Protein AF-A0AAW7NWL7-F1 (afdb_monomer_lite)

Sequence (91 aa):
MIYFTVLGIFLLLQIFVPERSHKRSYPVGSYHFNWEFYNDISLYLIMYFLHFFSSGPRNSHDVWYWILLVWALIALLSFLIKREKAEKSEE

Radius of gyration: 16.19 Å; chains: 1; bounding box: 43×18×44 Å

Foldseek 3Di:
DVLVVVVVVVVVCQQPPPCPVDPPDDPPPDGDGPVVLVVDPLVVLLSVLCVVPVVPDPDPPPPVNVVSVVVNVVSVVVVVVVVVVVVVVVD

pLDDT: mean 73.48, std 11.92, range [47.22, 90.88]

Secondary structure (DSSP, 8-state):
-HHHHHHHHHHHHHH---GGG-SS-PPTT-----TTGGG-HHHHHHHHHHHHHHT--SSTT-HHHHHHHHHHHHHHHHHHHHHHHHHHT--

Structure (mmCIF, N/CA/C/O backbone):
data_AF-A0AAW7NWL7-F1
#
_entry.id   AF-A0AAW7NWL7-F1
#
loop_
_atom_site.group_PDB
_atom_site.id
_atom_site.type_symbol
_atom_site.label_atom_id
_atom_site.label_alt_id
_atom_site.label_comp_id
_atom_site.label_asym_id
_atom_site.label_entity_id
_atom_site.label_seq_id
_atom_site.pdbx_PDB_ins_code
_atom_site.Cartn_x
_atom_site.Cartn_y
_atom_site.Cartn_z
_atom_site.occupancy
_atom_site.B_iso_or_equiv
_atom_site.auth_seq_id
_atom_site.auth_comp_id
_atom_site.auth_asym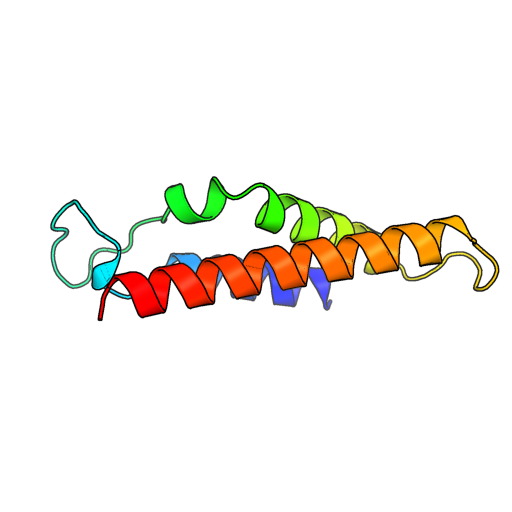_id
_atom_site.auth_atom_id
_atom_site.pdbx_PDB_model_num
ATOM 1 N N . MET A 1 1 ? -7.695 -8.344 -14.155 1.00 62.06 1 MET A N 1
ATOM 2 C CA . MET A 1 1 ? -8.286 -9.310 -13.199 1.00 62.06 1 MET A CA 1
ATOM 3 C C . MET A 1 1 ? -7.882 -8.999 -11.763 1.00 62.06 1 MET A C 1
ATOM 5 O O . MET A 1 1 ? -8.752 -8.608 -11.005 1.00 62.06 1 MET A O 1
ATOM 9 N N . ILE A 1 2 ? -6.589 -9.050 -11.414 1.00 72.06 2 ILE A N 1
ATOM 10 C CA . ILE A 1 2 ? -6.094 -8.854 -10.032 1.00 72.06 2 ILE A CA 1
ATOM 11 C C . ILE A 1 2 ? -6.564 -7.531 -9.398 1.00 72.06 2 ILE A C 1
ATOM 13 O O . ILE A 1 2 ? -7.049 -7.541 -8.274 1.00 72.06 2 ILE A O 1
ATOM 17 N N . TYR A 1 3 ? -6.506 -6.413 -10.131 1.00 69.94 3 TYR A N 1
ATOM 18 C CA . TYR A 1 3 ? -6.995 -5.114 -9.645 1.00 69.94 3 TYR A CA 1
ATOM 19 C C . TYR A 1 3 ? -8.462 -5.159 -9.186 1.00 69.94 3 TYR A C 1
ATOM 21 O O . TYR A 1 3 ? -8.772 -4.747 -8.074 1.00 69.94 3 TYR A O 1
ATOM 29 N N . PHE A 1 4 ? -9.357 -5.714 -10.010 1.00 74.06 4 PHE A N 1
ATOM 30 C CA . PHE A 1 4 ? -10.781 -5.822 -9.681 1.00 74.06 4 PHE A CA 1
ATOM 31 C C . PHE A 1 4 ? -11.041 -6.800 -8.535 1.00 74.06 4 PHE A C 1
ATOM 33 O O . PHE A 1 4 ? -11.928 -6.556 -7.724 1.00 74.06 4 PHE A O 1
ATOM 40 N N . THR A 1 5 ? -10.253 -7.873 -8.427 1.00 78.25 5 THR A N 1
ATOM 41 C CA . THR A 1 5 ? -10.334 -8.811 -7.300 1.00 78.25 5 THR A CA 1
ATOM 42 C C . THR A 1 5 ? -9.964 -8.129 -5.986 1.00 78.25 5 THR A C 1
ATOM 44 O O . THR A 1 5 ? -10.702 -8.242 -5.014 1.00 78.25 5 THR A O 1
ATOM 47 N N . VAL A 1 6 ? -8.864 -7.376 -5.952 1.00 73.56 6 VAL A N 1
ATOM 48 C CA . VAL A 1 6 ? -8.432 -6.659 -4.743 1.00 73.56 6 VAL A CA 1
ATOM 49 C C . VAL A 1 6 ? -9.388 -5.51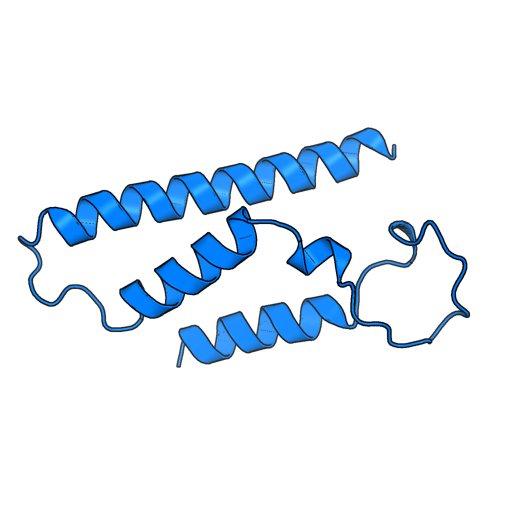6 -4.406 1.00 73.56 6 VAL A C 1
ATOM 51 O O . VAL A 1 6 ? -9.753 -5.366 -3.245 1.00 73.56 6 VAL A O 1
ATOM 54 N N . LEU A 1 7 ? -9.857 -4.759 -5.403 1.00 77.00 7 LEU A N 1
ATOM 55 C CA . LEU A 1 7 ? -10.896 -3.744 -5.212 1.00 77.00 7 LEU A CA 1
ATOM 56 C C . LEU A 1 7 ? -12.173 -4.368 -4.625 1.00 77.00 7 LEU A C 1
ATOM 58 O O . LEU A 1 7 ? -12.730 -3.837 -3.670 1.00 77.00 7 LEU A O 1
ATOM 62 N N . GLY A 1 8 ? -12.597 -5.523 -5.144 1.00 79.31 8 GLY A N 1
ATOM 63 C CA . GLY A 1 8 ? -13.741 -6.276 -4.629 1.00 79.31 8 GLY A CA 1
ATOM 64 C C . GLY A 1 8 ? -13.545 -6.760 -3.191 1.00 79.31 8 GLY A C 1
ATOM 65 O O . GLY A 1 8 ? -14.459 -6.642 -2.383 1.00 79.31 8 GLY A O 1
ATOM 66 N N . ILE A 1 9 ? -12.348 -7.238 -2.838 1.00 78.31 9 ILE A N 1
ATOM 67 C CA . ILE A 1 9 ? -12.007 -7.619 -1.457 1.00 78.31 9 ILE A CA 1
ATOM 68 C C . ILE A 1 9 ? -12.057 -6.399 -0.531 1.00 78.31 9 ILE A C 1
ATOM 70 O O . ILE A 1 9 ? -12.636 -6.489 0.549 1.00 78.31 9 ILE A O 1
ATOM 74 N N . PHE A 1 10 ? -11.514 -5.252 -0.955 1.00 71.75 10 PHE A N 1
ATOM 75 C CA . PHE A 1 10 ? -11.611 -4.012 -0.184 1.00 71.75 10 PHE A CA 1
ATOM 76 C C . PHE A 1 10 ? -13.061 -3.581 0.017 1.00 71.75 10 PHE A C 1
ATOM 78 O O . PHE A 1 10 ? -13.388 -3.189 1.129 1.00 71.75 10 PHE A O 1
ATOM 85 N N . LEU A 1 11 ? -13.918 -3.702 -1.007 1.00 74.50 11 LEU A N 1
ATOM 86 C CA . LEU A 1 11 ? -15.355 -3.424 -0.907 1.00 74.50 11 LEU A CA 1
ATOM 87 C C . LEU A 1 11 ? -16.064 -4.379 0.069 1.00 74.50 11 LEU A C 1
ATOM 89 O O . LEU A 1 11 ? -16.863 -3.951 0.894 1.00 74.50 11 LEU A O 1
ATOM 93 N N . LEU A 1 12 ? -15.743 -5.674 0.038 1.00 72.38 12 LEU A N 1
ATOM 94 C CA . LEU A 1 12 ? -16.314 -6.648 0.975 1.00 72.38 12 LEU A CA 1
ATOM 95 C C . LEU A 1 12 ? -15.863 -6.392 2.418 1.00 72.38 12 LEU A C 1
ATOM 97 O O . LEU A 1 12 ? -16.678 -6.461 3.336 1.00 72.38 12 LEU A O 1
ATOM 101 N N . LEU A 1 13 ? -14.597 -6.020 2.626 1.00 67.81 13 LEU A N 1
ATOM 102 C CA . LEU A 1 13 ? -14.081 -5.619 3.939 1.00 67.81 13 LEU A CA 1
ATOM 103 C C . LEU A 1 13 ? -14.806 -4.386 4.519 1.00 67.81 13 LEU A C 1
ATOM 105 O O . LEU A 1 13 ? -14.803 -4.225 5.735 1.00 67.81 13 LEU A O 1
ATOM 109 N N . GLN A 1 14 ? -15.473 -3.557 3.699 1.00 65.88 14 GLN A N 1
ATOM 110 C CA . GLN A 1 14 ? -16.319 -2.441 4.167 1.00 65.88 14 GLN A CA 1
ATOM 111 C C . GLN A 1 14 ? -17.582 -2.916 4.883 1.00 65.88 14 GLN A C 1
ATOM 113 O O . GLN A 1 14 ? -18.085 -2.217 5.756 1.00 65.88 14 GLN A O 1
ATOM 118 N N . ILE A 1 15 ? -18.117 -4.061 4.452 1.00 61.81 15 ILE A N 1
ATOM 119 C CA . ILE A 1 15 ? -19.429 -4.577 4.855 1.00 61.81 15 ILE A CA 1
ATOM 120 C C . ILE A 1 15 ? -19.310 -5.371 6.160 1.00 61.81 15 ILE A C 1
ATOM 122 O O . ILE A 1 15 ? -20.226 -5.350 6.976 1.00 61.81 15 ILE A O 1
ATOM 126 N N . PHE A 1 16 ? -18.174 -6.042 6.367 1.00 56.88 16 PHE A N 1
ATOM 127 C CA . PHE A 1 16 ? -17.946 -6.969 7.481 1.00 56.88 16 PHE A CA 1
ATOM 128 C C . PHE A 1 16 ? -17.012 -6.420 8.569 1.00 56.88 16 PHE A C 1
ATOM 130 O O . PHE A 1 16 ? -16.386 -7.205 9.283 1.00 56.88 16 PHE A O 1
ATOM 137 N N . VAL A 1 17 ? -16.877 -5.093 8.702 1.00 55.91 17 VAL A N 1
ATOM 138 C CA . VAL A 1 17 ? -16.075 -4.512 9.793 1.00 55.91 17 VAL A CA 1
ATOM 139 C C . VAL A 1 17 ? -16.583 -5.067 11.134 1.00 55.91 17 VAL A C 1
ATOM 141 O O . VAL A 1 17 ? -17.790 -5.022 11.379 1.00 55.91 17 VAL A O 1
ATOM 144 N N . PRO A 1 18 ? -15.699 -5.604 12.000 1.00 50.91 18 PRO A N 1
ATOM 145 C CA . PRO A 1 18 ? -16.109 -6.114 13.300 1.00 50.91 18 PRO A CA 1
ATOM 146 C C . PRO A 1 18 ? -16.749 -4.986 14.110 1.00 50.91 18 PRO A C 1
ATOM 148 O O . PRO A 1 18 ? -16.247 -3.862 14.099 1.00 50.91 18 PRO A O 1
ATOM 151 N N . GLU A 1 19 ? -17.801 -5.306 14.864 1.00 50.22 19 GLU A N 1
ATOM 152 C CA . GLU A 1 19 ? -18.613 -4.378 15.675 1.00 50.22 19 GLU A CA 1
ATOM 153 C C . GLU A 1 19 ? -17.810 -3.415 16.578 1.00 50.22 19 GLU A C 1
ATOM 155 O O . GLU A 1 19 ? -18.341 -2.410 17.042 1.00 50.22 19 GLU A O 1
ATOM 160 N N . ARG A 1 20 ? -16.523 -3.690 16.825 1.00 51.47 20 ARG A N 1
ATOM 161 C CA . ARG A 1 20 ? -15.688 -2.984 17.803 1.00 51.47 20 ARG A CA 1
ATOM 162 C C . ARG A 1 20 ? -15.226 -1.582 17.394 1.00 51.47 20 ARG A C 1
ATOM 164 O O . ARG A 1 20 ? -14.973 -0.777 18.278 1.00 51.47 20 ARG A O 1
ATOM 171 N N . SER A 1 21 ? -15.154 -1.246 16.099 1.00 4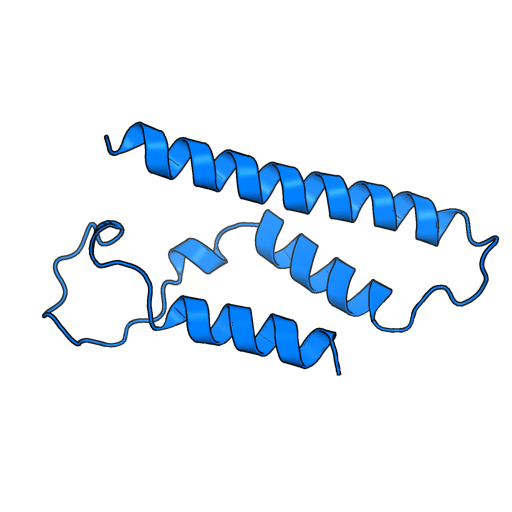9.56 21 SER A N 1
ATOM 172 C CA . SER A 1 21 ? -14.652 0.079 15.658 1.00 49.56 21 SER A CA 1
ATOM 173 C C . SER A 1 21 ? -15.679 1.207 15.814 1.00 49.56 21 SER A C 1
ATOM 175 O O . SER A 1 21 ? -15.373 2.387 15.612 1.00 49.56 21 SER A O 1
ATOM 177 N N . HIS A 1 22 ? -16.925 0.875 16.132 1.00 53.47 22 HIS A N 1
ATOM 178 C CA . HIS A 1 22 ? -17.984 1.856 16.157 1.00 53.47 22 HIS A CA 1
ATOM 179 C C . HIS A 1 22 ? -18.065 2.539 17.526 1.00 53.47 22 HIS A C 1
ATOM 181 O O . HIS A 1 22 ? -18.751 2.093 18.438 1.00 53.47 22 HIS A O 1
ATOM 187 N N . LYS A 1 23 ? -17.479 3.743 17.616 1.00 52.53 23 LYS A N 1
ATOM 188 C CA . LYS A 1 23 ? -17.810 4.751 18.652 1.00 52.53 23 LYS A CA 1
ATOM 189 C C . LYS A 1 23 ? -19.304 5.135 18.678 1.00 52.53 23 LYS A C 1
ATOM 191 O O . LYS A 1 23 ? -19.724 5.949 19.495 1.00 52.53 23 LYS A O 1
ATOM 196 N N . ARG A 1 24 ? -20.105 4.597 17.759 1.00 55.28 24 ARG A N 1
ATOM 197 C CA . ARG A 1 24 ? -21.526 4.859 17.569 1.00 55.28 24 ARG A CA 1
ATOM 198 C C . A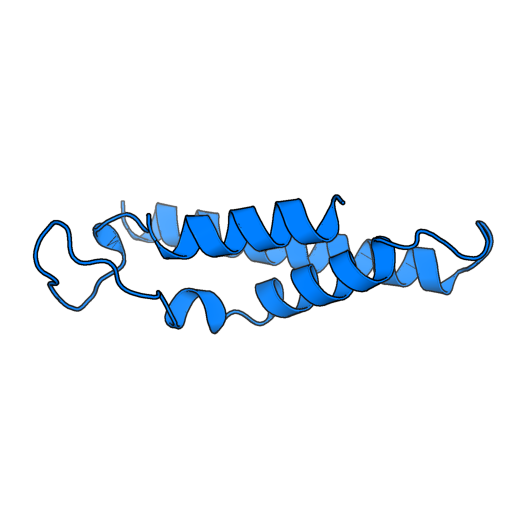RG A 1 24 ? -22.244 3.517 17.584 1.00 55.28 24 ARG A C 1
ATOM 200 O O . ARG A 1 24 ? -22.057 2.738 16.671 1.00 55.28 24 ARG A O 1
ATOM 207 N N . SER A 1 25 ? -23.027 3.215 18.611 1.00 57.72 25 SER A N 1
ATOM 208 C CA . SER A 1 25 ? -23.737 1.934 18.680 1.00 57.72 25 SER A CA 1
ATOM 209 C C . SER A 1 25 ? -24.727 1.820 17.519 1.00 57.72 25 SER A C 1
ATOM 211 O O . SER A 1 25 ? -25.748 2.508 17.505 1.00 57.72 25 SER A O 1
ATOM 213 N N . TYR A 1 26 ? -24.416 0.979 16.537 1.00 56.19 26 TYR A N 1
ATOM 214 C CA . TYR A 1 26 ? -25.340 0.628 15.466 1.00 56.19 26 TYR A CA 1
ATOM 215 C C . TYR A 1 26 ? -25.988 -0.725 15.781 1.00 56.19 26 TYR A C 1
ATOM 217 O O . TYR A 1 26 ? -25.355 -1.570 16.418 1.00 56.19 26 TYR A O 1
ATOM 225 N N . PRO A 1 27 ? -27.261 -0.931 15.411 1.00 60.66 27 PRO A N 1
ATOM 226 C CA . PRO A 1 27 ? -27.955 -2.178 15.700 1.00 60.66 27 PRO A CA 1
ATOM 227 C C . PRO A 1 27 ? -27.287 -3.358 14.983 1.00 60.66 27 PRO A C 1
ATOM 229 O O . PRO A 1 27 ? -26.913 -3.261 13.816 1.00 60.66 27 PRO A O 1
ATOM 232 N N . VAL A 1 28 ? -27.166 -4.485 15.685 1.00 57.84 28 VAL A N 1
ATOM 233 C CA . VAL A 1 28 ? -26.577 -5.730 15.168 1.00 57.84 28 VAL A CA 1
ATOM 234 C C . VAL A 1 28 ? -27.235 -6.100 13.832 1.00 57.84 28 VAL A C 1
ATOM 236 O O . VAL A 1 28 ? -28.459 -6.206 13.744 1.00 57.84 28 VAL A O 1
ATOM 239 N N . GLY A 1 29 ? -26.429 -6.265 12.780 1.00 58.22 29 GLY A N 1
ATOM 240 C CA . GLY A 1 29 ? -26.904 -6.567 11.423 1.00 58.22 29 GLY A CA 1
ATOM 241 C C . GLY A 1 29 ? -27.138 -5.353 10.512 1.00 58.22 29 GLY A C 1
ATOM 242 O O . GLY A 1 29 ? -27.570 -5.530 9.372 1.00 58.22 29 GLY A O 1
ATOM 243 N N . SER A 1 30 ? -26.844 -4.128 10.957 1.00 58.16 30 SER A N 1
ATOM 244 C CA . SER A 1 30 ? -26.828 -2.962 10.070 1.00 58.16 30 SER A CA 1
ATOM 245 C C . SER A 1 30 ? -25.569 -2.940 9.197 1.00 58.16 30 SER A C 1
ATOM 247 O O . SER A 1 30 ? -24.455 -2.865 9.711 1.00 58.16 30 SER A O 1
ATOM 249 N N . TYR A 1 31 ? -25.737 -2.937 7.874 1.00 60.88 31 TYR A N 1
ATOM 250 C CA . TYR A 1 31 ? -24.633 -2.723 6.938 1.00 60.88 31 TYR A CA 1
ATOM 251 C C . TYR A 1 31 ? -24.294 -1.234 6.856 1.00 60.88 31 TYR A C 1
ATOM 253 O O . TYR A 1 31 ? -25.101 -0.433 6.371 1.00 60.88 31 TYR A O 1
ATOM 261 N N . HIS A 1 32 ? -23.101 -0.851 7.304 1.00 62.78 32 HIS A N 1
ATOM 262 C CA . HIS A 1 32 ? -22.641 0.533 7.244 1.00 62.78 32 HIS A CA 1
ATOM 263 C C . HIS A 1 32 ? -21.268 0.637 6.599 1.00 62.78 32 HIS A C 1
ATOM 265 O O . HIS A 1 32 ? -20.338 -0.080 6.944 1.00 62.78 32 HIS A O 1
ATOM 271 N N . PHE A 1 33 ? -21.152 1.572 5.655 1.00 65.00 33 PHE A N 1
A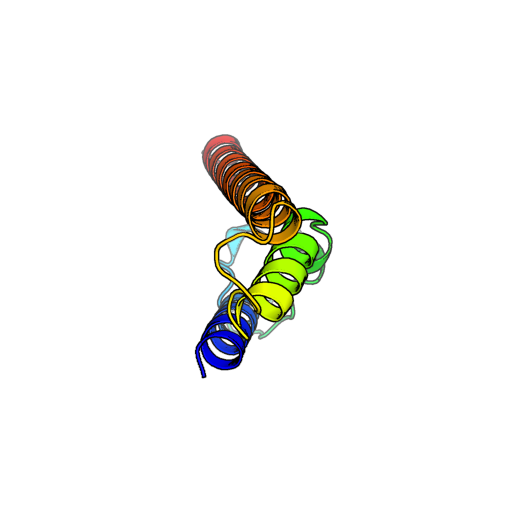TOM 272 C CA . PHE A 1 33 ? -19.873 1.915 5.051 1.00 65.00 33 PHE A CA 1
ATOM 273 C C . PHE A 1 33 ? -18.974 2.576 6.098 1.00 65.00 33 PHE A C 1
ATOM 275 O O . PHE A 1 33 ? -19.281 3.662 6.598 1.00 65.00 33 PHE A O 1
ATOM 282 N N . ASN A 1 34 ? -17.843 1.940 6.400 1.00 68.06 34 ASN A N 1
ATOM 283 C CA . ASN A 1 34 ? -16.824 2.518 7.266 1.00 68.06 34 ASN A CA 1
ATOM 284 C C . ASN A 1 34 ? -16.014 3.588 6.513 1.00 68.06 34 ASN A C 1
ATOM 286 O O . ASN A 1 34 ? -14.951 3.315 5.956 1.00 68.06 34 ASN A O 1
ATOM 290 N N . TRP A 1 35 ? -16.519 4.822 6.498 1.00 65.50 35 TRP A N 1
ATOM 291 C CA . TRP A 1 35 ? -15.817 5.968 5.907 1.00 65.50 35 TRP A CA 1
ATOM 292 C C . TRP A 1 35 ? -14.480 6.275 6.589 1.00 65.50 35 TRP A C 1
ATOM 294 O O . TRP A 1 35 ? -13.568 6.778 5.939 1.00 65.50 35 TRP A O 1
ATOM 304 N N . GLU A 1 36 ? -14.337 5.947 7.874 1.00 69.19 36 GLU A N 1
ATOM 305 C CA . GLU A 1 36 ? -13.116 6.196 8.646 1.00 69.19 36 GLU A CA 1
ATOM 306 C C . GLU A 1 36 ? -11.950 5.336 8.135 1.00 69.19 36 GLU A C 1
ATOM 308 O O . GLU A 1 36 ? -10.818 5.809 8.041 1.00 69.19 36 GLU A O 1
ATOM 313 N N . PHE A 1 37 ? -12.246 4.115 7.679 1.00 68.50 37 PHE A N 1
ATOM 314 C CA . PHE A 1 37 ? -11.287 3.241 6.999 1.00 68.50 37 PHE A CA 1
ATOM 315 C C . PHE A 1 37 ? -10.788 3.834 5.669 1.00 68.50 37 PHE A C 1
ATOM 317 O O . PHE A 1 37 ? -9.607 3.721 5.343 1.00 68.50 37 PHE A O 1
ATOM 324 N N . TYR A 1 38 ? -11.662 4.528 4.930 1.00 65.56 38 TYR A N 1
ATOM 325 C CA . TYR A 1 38 ? -11.299 5.255 3.705 1.00 65.56 38 TYR A CA 1
ATOM 326 C C . TYR A 1 38 ? -10.637 6.594 3.958 1.00 65.56 38 TYR A C 1
ATOM 328 O O . TYR A 1 38 ? -10.232 7.233 2.999 1.00 65.56 38 TYR A O 1
ATOM 336 N N . ASN A 1 39 ? -10.506 7.048 5.199 1.00 70.50 39 ASN A N 1
ATOM 337 C CA . ASN A 1 39 ? -9.772 8.275 5.475 1.00 70.50 39 ASN A CA 1
ATOM 338 C C . ASN A 1 39 ? -8.258 8.024 5.618 1.00 70.50 39 ASN A C 1
ATOM 340 O O . ASN A 1 39 ? -7.499 8.933 5.952 1.00 70.50 39 ASN A O 1
ATOM 344 N N . ASP A 1 40 ? -7.795 6.791 5.378 1.00 76.50 40 ASP A N 1
ATOM 345 C CA . ASP A 1 40 ? -6.375 6.461 5.406 1.00 76.50 40 ASP A CA 1
ATOM 346 C C . ASP A 1 40 ? -5.706 6.707 4.050 1.00 76.50 40 ASP A C 1
ATOM 348 O O . ASP A 1 40 ? -5.956 6.016 3.059 1.00 76.50 40 ASP A O 1
ATOM 352 N N . ILE A 1 41 ? -4.778 7.662 4.026 1.00 80.62 41 ILE A N 1
ATOM 353 C CA . ILE A 1 41 ? -3.978 7.983 2.842 1.00 80.62 41 ILE A CA 1
ATOM 354 C C . ILE A 1 41 ? -3.172 6.783 2.321 1.00 80.62 41 ILE A C 1
ATOM 356 O O . ILE A 1 41 ? -2.956 6.658 1.115 1.00 80.62 41 ILE A O 1
ATOM 360 N N . SER A 1 42 ? -2.784 5.863 3.209 1.00 81.69 42 SER A N 1
ATOM 361 C CA . SER A 1 42 ? -2.041 4.650 2.854 1.00 81.69 42 SER A CA 1
ATOM 362 C C . SER A 1 42 ? -2.885 3.731 1.973 1.00 81.69 42 SER A C 1
ATOM 364 O O . SER A 1 42 ? -2.369 3.129 1.037 1.00 81.69 42 SER A O 1
ATOM 366 N N . LEU A 1 43 ? -4.197 3.669 2.221 1.00 78.88 43 LEU A N 1
ATOM 367 C CA . LEU A 1 43 ? -5.127 2.838 1.460 1.00 78.88 43 LEU A CA 1
ATOM 368 C C . LEU A 1 43 ? -5.322 3.364 0.031 1.00 78.88 43 LEU A C 1
ATOM 370 O O . LEU A 1 43 ? -5.297 2.584 -0.924 1.00 78.88 43 LEU A O 1
ATOM 374 N N . TYR A 1 44 ? -5.430 4.687 -0.133 1.00 80.19 44 TYR A N 1
ATOM 375 C CA . TYR A 1 44 ? -5.459 5.312 -1.460 1.00 80.19 44 TYR A CA 1
ATOM 376 C C . TYR A 1 44 ? -4.160 5.087 -2.230 1.00 80.19 44 TYR A C 1
ATOM 378 O O . TYR A 1 44 ? -4.206 4.760 -3.416 1.00 80.19 44 TYR A O 1
ATOM 386 N N . LEU A 1 45 ? -3.008 5.215 -1.564 1.00 84.06 45 LEU A N 1
ATOM 387 C CA . LEU A 1 45 ? -1.706 4.938 -2.173 1.00 84.06 45 LEU A CA 1
ATOM 388 C C . LEU A 1 45 ? -1.608 3.481 -2.636 1.00 84.06 45 LEU A C 1
ATOM 390 O O . LEU A 1 45 ? -1.222 3.237 -3.775 1.00 84.06 45 LEU A O 1
ATOM 394 N N . ILE A 1 46 ? -2.024 2.517 -1.809 1.00 84.75 46 ILE A N 1
ATOM 395 C CA . ILE A 1 46 ? -2.052 1.094 -2.182 1.00 84.75 46 ILE A CA 1
ATOM 396 C C . ILE A 1 46 ? -2.935 0.870 -3.417 1.00 84.75 46 ILE A C 1
ATOM 398 O O . ILE A 1 46 ? -2.513 0.189 -4.350 1.00 84.75 46 ILE A O 1
ATOM 402 N N . MET A 1 47 ? -4.130 1.468 -3.465 1.00 82.38 47 MET A N 1
ATOM 403 C CA . MET A 1 47 ? -5.035 1.373 -4.619 1.00 82.38 47 MET A CA 1
ATOM 404 C C . MET A 1 47 ? -4.437 1.990 -5.890 1.00 82.38 47 MET A C 1
ATOM 406 O O . MET A 1 47 ? -4.540 1.397 -6.968 1.00 82.38 47 MET A O 1
ATOM 410 N N . TYR A 1 48 ? -3.791 3.150 -5.762 1.00 83.75 48 TYR A N 1
ATOM 411 C CA . TYR A 1 48 ? -3.099 3.833 -6.854 1.00 83.75 48 TYR A CA 1
ATOM 412 C C . TYR A 1 48 ? -1.949 2.985 -7.408 1.00 83.75 48 TYR A C 1
ATOM 414 O O . TYR A 1 48 ? -1.883 2.737 -8.614 1.00 83.75 48 TYR A O 1
ATOM 422 N N . PHE A 1 49 ? -1.080 2.471 -6.533 1.00 84.50 49 PHE A N 1
ATOM 423 C CA . PHE A 1 49 ? 0.023 1.605 -6.938 1.00 84.50 49 PHE A CA 1
ATOM 424 C C . PHE A 1 49 ? -0.482 0.301 -7.544 1.00 84.50 49 PHE A C 1
ATOM 426 O O . PHE A 1 49 ? 0.029 -0.129 -8.571 1.00 84.50 49 PHE A O 1
ATOM 433 N N . LEU A 1 50 ? -1.521 -0.309 -6.977 1.00 83.50 50 LEU A N 1
ATOM 434 C CA . LEU A 1 50 ? -2.095 -1.528 -7.531 1.00 83.50 50 LEU A CA 1
ATOM 435 C C . LEU A 1 50 ? -2.634 -1.313 -8.948 1.00 83.50 50 LEU A C 1
ATOM 437 O O . LEU A 1 50 ? -2.443 -2.169 -9.810 1.00 83.50 50 LEU A O 1
ATOM 441 N N . HIS A 1 51 ? -3.288 -0.177 -9.200 1.00 81.94 51 HIS A N 1
ATOM 442 C CA . HIS A 1 51 ? -3.718 0.189 -10.544 1.00 81.94 51 HIS A CA 1
ATOM 443 C C . HIS A 1 51 ? -2.515 0.335 -11.484 1.00 81.94 51 HIS A C 1
ATOM 445 O O . HIS A 1 51 ? -2.484 -0.310 -12.533 1.00 81.94 51 HIS A O 1
ATOM 451 N N . PHE A 1 52 ? -1.500 1.095 -11.066 1.00 82.56 52 PHE A N 1
ATOM 452 C CA . PHE A 1 52 ? -0.270 1.321 -11.829 1.00 82.56 52 PHE A CA 1
ATOM 453 C C . PHE A 1 52 ? 0.474 0.014 -12.165 1.00 82.56 52 PHE A C 1
ATOM 455 O O . PHE A 1 52 ? 0.899 -0.193 -13.299 1.00 82.56 52 PHE A O 1
ATOM 462 N N . PHE A 1 53 ? 0.577 -0.907 -11.204 1.00 83.06 53 PHE A N 1
ATOM 463 C CA . PHE A 1 53 ? 1.254 -2.194 -11.374 1.00 83.06 53 PHE A CA 1
ATOM 464 C C . PHE A 1 53 ? 0.396 -3.256 -12.068 1.00 83.06 53 PHE A C 1
ATOM 466 O O . PHE A 1 53 ? 0.937 -4.259 -12.531 1.00 83.06 53 PHE A O 1
ATOM 473 N N . SER A 1 54 ? -0.920 -3.052 -12.197 1.00 81.44 54 SER A N 1
ATOM 474 C CA . SER A 1 54 ? -1.811 -4.033 -12.834 1.00 81.44 54 SER A CA 1
ATOM 475 C C . SER A 1 54 ? -1.511 -4.263 -14.318 1.00 81.44 54 SER A C 1
ATOM 477 O O . SER A 1 54 ? -1.779 -5.351 -14.828 1.00 81.44 54 SER A O 1
ATOM 479 N N . SER A 1 55 ? -0.926 -3.273 -14.995 1.00 77.56 55 SER A N 1
ATOM 480 C CA . SER A 1 55 ? -0.449 -3.374 -16.379 1.00 77.56 55 SER A CA 1
ATOM 481 C C . SER A 1 55 ? 0.983 -3.907 -16.505 1.00 77.56 55 SER A C 1
ATOM 483 O O . SER A 1 55 ? 1.442 -4.138 -17.621 1.00 77.56 55 SER A O 1
ATOM 485 N N . GLY A 1 56 ? 1.678 -4.125 -15.383 1.00 74.25 56 GLY A N 1
ATOM 486 C CA . GLY A 1 56 ? 3.076 -4.546 -15.354 1.00 74.25 56 GLY A CA 1
ATOM 487 C C . GLY A 1 56 ? 4.060 -3.465 -15.828 1.00 74.25 56 GLY A C 1
ATOM 488 O O . GLY A 1 56 ? 3.656 -2.386 -16.273 1.00 74.25 56 GLY A O 1
ATOM 489 N N . PRO A 1 57 ? 5.374 -3.725 -15.716 1.00 76.31 57 PRO A N 1
ATOM 490 C CA . PRO A 1 57 ? 6.391 -2.819 -16.225 1.00 76.31 57 PRO A CA 1
ATOM 491 C C . PRO A 1 57 ? 6.321 -2.778 -17.750 1.00 76.31 57 PRO A C 1
ATOM 493 O O . PRO A 1 57 ? 6.359 -3.816 -18.409 1.00 76.31 57 PRO A O 1
ATOM 496 N N . ARG A 1 58 ? 6.286 -1.571 -18.326 1.00 74.19 58 ARG A N 1
ATOM 497 C CA . ARG A 1 58 ? 6.367 -1.401 -19.786 1.00 74.19 58 ARG A CA 1
ATOM 498 C C . ARG A 1 58 ? 7.720 -1.876 -20.336 1.00 74.19 58 ARG A C 1
ATOM 500 O O . ARG A 1 58 ? 7.798 -2.300 -21.483 1.00 74.19 58 ARG A O 1
ATOM 507 N N . ASN A 1 59 ? 8.768 -1.807 -19.510 1.00 78.06 59 ASN A N 1
ATOM 508 C CA . ASN A 1 59 ? 10.103 -2.351 -19.745 1.00 78.06 59 ASN A CA 1
ATOM 509 C C . ASN A 1 59 ? 10.748 -2.705 -18.387 1.00 78.06 59 ASN A C 1
ATOM 511 O O . ASN A 1 59 ? 10.624 -1.938 -17.435 1.00 78.06 59 ASN A O 1
ATOM 515 N N . SER A 1 60 ? 11.447 -3.838 -18.280 1.00 72.12 60 SER A N 1
ATOM 516 C CA . SER A 1 60 ? 12.104 -4.289 -17.039 1.00 72.12 60 SER A CA 1
ATOM 517 C C . SER A 1 60 ? 13.232 -3.365 -16.563 1.00 72.12 60 SER A C 1
ATOM 519 O O . SER A 1 60 ? 13.571 -3.367 -15.381 1.00 72.12 60 SER A O 1
ATOM 521 N N . HIS A 1 61 ? 13.799 -2.563 -17.466 1.00 82.44 61 HIS A N 1
ATOM 522 C CA . HIS A 1 61 ? 14.844 -1.581 -17.155 1.00 82.44 61 HIS A CA 1
ATOM 523 C C . HIS A 1 61 ? 14.303 -0.214 -16.719 1.00 82.44 61 HIS A C 1
ATOM 525 O O . HIS A 1 61 ? 15.083 0.717 -16.524 1.00 82.44 61 HIS A O 1
ATOM 531 N N . ASP A 1 62 ? 12.986 -0.069 -16.579 1.00 85.69 62 ASP A N 1
ATOM 532 C CA . ASP A 1 62 ? 12.394 1.187 -16.140 1.00 85.69 62 ASP A CA 1
ATOM 533 C C . ASP A 1 62 ? 12.684 1.425 -14.650 1.00 85.69 62 ASP A C 1
ATOM 535 O O . ASP A 1 62 ? 12.071 0.834 -13.762 1.00 85.69 62 ASP A O 1
ATOM 539 N N . VAL A 1 63 ? 13.655 2.293 -14.366 1.00 86.19 63 VAL A N 1
ATOM 540 C CA . VAL A 1 63 ? 14.067 2.644 -12.998 1.00 86.19 63 VAL A CA 1
ATOM 541 C C . VAL A 1 63 ? 12.892 3.216 -12.198 1.00 86.19 63 VAL A C 1
ATOM 543 O O . VAL A 1 63 ? 12.773 2.941 -11.002 1.00 86.19 63 VAL A O 1
ATOM 546 N N . TRP A 1 64 ? 11.980 3.948 -12.847 1.00 84.81 64 TRP A N 1
ATOM 547 C CA . TRP A 1 64 ? 10.809 4.516 -12.179 1.00 84.81 64 TRP A CA 1
ATOM 548 C C . TRP A 1 64 ? 9.847 3.444 -11.688 1.00 84.81 64 TRP A C 1
ATOM 550 O O . TRP A 1 64 ? 9.296 3.583 -10.596 1.00 84.81 64 TRP A O 1
ATOM 560 N N . TYR A 1 65 ? 9.693 2.354 -12.442 1.00 86.19 65 TYR A N 1
ATOM 561 C CA . TYR A 1 65 ? 8.882 1.217 -12.020 1.00 86.19 65 TYR A CA 1
ATOM 562 C C . TYR A 1 65 ? 9.376 0.655 -10.681 1.00 86.19 65 TYR A C 1
ATOM 564 O O . TYR A 1 65 ? 8.586 0.466 -9.755 1.00 86.19 65 TYR A O 1
ATOM 572 N N . TRP A 1 66 ? 10.689 0.451 -10.549 1.00 86.38 66 TRP A N 1
ATOM 573 C CA . TRP A 1 66 ? 11.297 -0.080 -9.328 1.00 86.38 66 TRP A CA 1
ATOM 574 C C . TRP A 1 66 ? 11.216 0.896 -8.153 1.00 86.38 66 TRP A C 1
ATOM 576 O O . TRP A 1 66 ? 10.919 0.477 -7.035 1.00 86.38 66 TRP A O 1
ATOM 586 N N . ILE A 1 67 ? 11.406 2.198 -8.396 1.00 90.12 67 ILE A N 1
ATOM 587 C CA . ILE A 1 67 ? 11.234 3.230 -7.362 1.00 90.12 67 ILE A CA 1
ATOM 588 C C . ILE A 1 67 ? 9.792 3.221 -6.842 1.00 90.12 67 ILE A C 1
ATOM 590 O O . ILE A 1 67 ? 9.570 3.164 -5.632 1.00 90.12 67 ILE A O 1
ATOM 594 N N . LEU A 1 68 ? 8.804 3.229 -7.740 1.00 88.94 68 LEU A N 1
ATOM 595 C CA . LEU A 1 68 ? 7.389 3.201 -7.363 1.00 88.94 68 LEU A CA 1
ATOM 596 C C . LEU A 1 68 ? 7.018 1.902 -6.634 1.00 88.94 68 LEU A C 1
ATOM 598 O O . LEU A 1 68 ? 6.169 1.923 -5.744 1.00 88.94 68 LEU A O 1
ATOM 602 N N . LEU A 1 69 ? 7.671 0.782 -6.963 1.00 88.50 69 LEU A N 1
ATOM 603 C CA . LEU A 1 69 ? 7.432 -0.507 -6.312 1.00 88.50 69 LEU A CA 1
ATOM 604 C C . LEU A 1 69 ? 7.865 -0.465 -4.842 1.00 88.50 69 LEU A C 1
ATOM 606 O O . LEU A 1 69 ? 7.140 -0.934 -3.964 1.00 88.50 69 LEU A O 1
ATOM 610 N N . VAL A 1 70 ? 9.019 0.146 -4.560 1.00 90.88 70 VAL A N 1
ATOM 611 C CA . VAL A 1 70 ? 9.497 0.356 -3.186 1.00 90.88 70 VAL A CA 1
ATOM 612 C C . VAL A 1 70 ? 8.522 1.239 -2.404 1.00 90.88 70 VAL A C 1
ATOM 614 O O . VAL A 1 70 ? 8.167 0.905 -1.274 1.00 90.88 70 VAL A O 1
ATOM 617 N N . TRP A 1 71 ? 8.022 2.319 -3.009 1.00 89.06 71 TRP A N 1
ATOM 618 C CA . TRP A 1 71 ? 7.011 3.175 -2.377 1.00 89.06 71 TRP A CA 1
ATOM 619 C C . TRP A 1 71 ? 5.710 2.429 -2.063 1.00 89.06 71 TRP A C 1
ATOM 621 O O . TRP A 1 71 ? 5.146 2.615 -0.982 1.00 89.06 71 TRP A O 1
ATOM 631 N N . ALA A 1 72 ? 5.264 1.547 -2.958 1.00 88.25 72 ALA A N 1
ATOM 632 C CA . ALA A 1 72 ? 4.091 0.711 -2.725 1.00 88.25 72 ALA A CA 1
ATOM 633 C C . ALA A 1 72 ? 4.273 -0.226 -1.521 1.00 88.25 72 ALA A C 1
ATOM 635 O O . ALA A 1 72 ? 3.367 -0.347 -0.694 1.00 88.25 72 ALA A O 1
ATOM 636 N N . LEU A 1 73 ? 5.453 -0.839 -1.381 1.00 88.62 73 LEU A N 1
ATOM 637 C CA . LEU A 1 73 ? 5.784 -1.684 -0.230 1.00 88.62 73 LEU A CA 1
ATOM 638 C C . LEU A 1 73 ? 5.794 -0.888 1.081 1.00 88.62 73 LEU A C 1
ATOM 640 O O . LEU A 1 73 ? 5.243 -1.352 2.078 1.00 88.62 73 LEU A O 1
ATOM 644 N N . ILE A 1 74 ? 6.362 0.321 1.084 1.00 90.00 74 ILE A N 1
ATOM 645 C CA . ILE A 1 74 ? 6.381 1.191 2.271 1.00 90.00 74 ILE A CA 1
ATOM 646 C C . ILE A 1 74 ? 4.956 1.578 2.686 1.00 90.00 74 ILE A C 1
ATOM 648 O O . ILE A 1 74 ? 4.624 1.503 3.872 1.00 90.00 74 ILE A O 1
ATOM 652 N N . ALA A 1 75 ? 4.101 1.957 1.731 1.00 86.31 75 ALA A N 1
ATOM 653 C CA . ALA A 1 75 ? 2.703 2.294 2.002 1.00 86.31 75 ALA A CA 1
ATOM 654 C C . ALA A 1 75 ? 1.932 1.100 2.591 1.00 86.31 75 ALA A C 1
ATOM 656 O O . ALA A 1 75 ? 1.198 1.255 3.568 1.00 86.31 75 ALA A O 1
ATOM 657 N N . LEU A 1 76 ? 2.156 -0.101 2.049 1.00 85.69 76 LEU A N 1
ATOM 658 C CA . LEU A 1 76 ? 1.545 -1.336 2.538 1.00 85.69 76 LEU A CA 1
ATOM 659 C C . LEU A 1 76 ? 2.001 -1.689 3.960 1.00 85.69 76 LEU A C 1
ATOM 661 O O . LEU A 1 76 ? 1.166 -1.968 4.819 1.00 85.69 76 LEU A O 1
ATOM 665 N N . LEU A 1 77 ? 3.304 -1.621 4.241 1.00 86.69 77 LEU A N 1
ATOM 666 C CA . LEU A 1 77 ? 3.841 -1.868 5.584 1.00 86.69 77 LEU A CA 1
ATOM 667 C C . LEU A 1 77 ? 3.326 -0.845 6.599 1.00 86.69 77 LEU A C 1
ATOM 669 O O . LEU A 1 77 ? 2.938 -1.213 7.704 1.00 86.69 77 LEU A O 1
ATOM 673 N N . SER A 1 78 ? 3.271 0.430 6.214 1.00 85.81 78 SER A N 1
ATOM 674 C CA . SER A 1 78 ? 2.761 1.506 7.073 1.00 85.81 78 SER A CA 1
ATOM 675 C C . SER A 1 78 ? 1.294 1.276 7.441 1.00 85.81 78 SER A C 1
ATOM 677 O O . SER A 1 78 ? 0.917 1.418 8.606 1.00 85.81 78 SER A O 1
ATOM 679 N N . PHE A 1 79 ? 0.483 0.852 6.467 1.00 83.25 79 PHE A N 1
ATOM 680 C CA . PHE A 1 79 ? -0.910 0.473 6.683 1.00 83.25 79 PHE A CA 1
ATOM 681 C C . PHE A 1 79 ? -1.043 -0.723 7.642 1.00 83.25 79 PHE A C 1
ATOM 683 O O . PHE A 1 79 ? -1.819 -0.658 8.598 1.00 83.25 79 PHE A O 1
ATOM 690 N N . LEU A 1 80 ? -0.253 -1.785 7.442 1.00 83.31 80 LEU A N 1
ATOM 691 C CA . LEU A 1 80 ? -0.260 -2.974 8.305 1.00 83.31 80 LEU A CA 1
ATOM 692 C C . LEU A 1 80 ? 0.177 -2.661 9.745 1.00 83.31 80 LEU A C 1
ATOM 694 O O . LEU A 1 80 ? -0.469 -3.102 10.690 1.00 83.31 80 LEU A O 1
ATOM 698 N N . ILE A 1 81 ? 1.222 -1.850 9.930 1.00 84.06 81 ILE A N 1
ATOM 699 C CA . ILE A 1 81 ? 1.697 -1.449 11.264 1.00 84.06 81 ILE A CA 1
ATOM 700 C C . ILE A 1 81 ? 0.639 -0.608 11.989 1.00 84.06 81 ILE A C 1
ATOM 702 O O . ILE A 1 81 ? 0.432 -0.762 13.192 1.00 84.06 81 ILE A O 1
ATOM 706 N N . LYS A 1 82 ? -0.041 0.300 11.278 1.00 80.69 82 LYS A N 1
ATOM 707 C CA . LYS A 1 82 ? -1.105 1.125 11.866 1.00 80.69 82 LYS A CA 1
ATOM 708 C C . LYS A 1 82 ? -2.293 0.269 12.315 1.00 80.69 82 LYS A C 1
ATOM 710 O O . LYS A 1 82 ? -2.828 0.502 13.395 1.00 80.69 82 LYS A O 1
ATOM 715 N N . ARG A 1 83 ? -2.650 -0.741 11.517 1.00 78.25 83 ARG A N 1
ATOM 716 C CA . ARG A 1 83 ? -3.639 -1.775 11.853 1.00 78.25 83 ARG A CA 1
ATOM 717 C C . ARG A 1 83 ? -3.249 -2.559 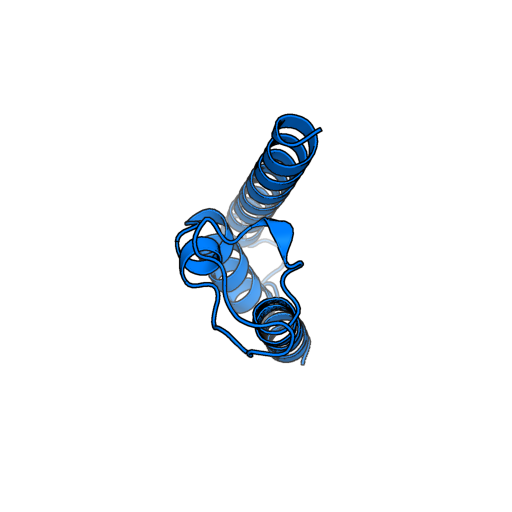13.109 1.00 78.25 83 ARG A C 1
ATOM 719 O O . ARG A 1 83 ? -4.052 -2.633 14.029 1.00 78.25 83 ARG A O 1
ATOM 726 N N . GLU A 1 84 ? -2.017 -3.066 13.175 1.00 81.12 84 GLU A N 1
ATOM 727 C CA . GLU A 1 84 ? -1.522 -3.829 14.334 1.00 81.12 84 GLU A CA 1
ATOM 728 C C . GLU A 1 84 ? -1.545 -2.992 15.625 1.00 81.12 84 GLU A C 1
ATOM 730 O O . GLU A 1 84 ? -1.935 -3.472 16.688 1.00 81.12 84 GLU A O 1
ATOM 735 N N . LYS A 1 85 ? -1.159 -1.712 15.545 1.00 78.38 85 LYS A N 1
ATOM 736 C CA . LYS A 1 85 ? -1.200 -0.795 16.696 1.00 78.38 85 LYS A CA 1
ATOM 737 C C . LYS A 1 85 ? -2.621 -0.473 17.150 1.00 78.38 85 LYS A C 1
ATOM 739 O O . LYS A 1 85 ? -2.832 -0.333 18.349 1.00 78.38 85 LYS A O 1
ATOM 744 N N . ALA A 1 86 ? -3.564 -0.333 16.219 1.00 71.56 86 ALA A N 1
ATOM 745 C CA . ALA A 1 86 ? -4.970 -0.137 16.560 1.00 71.56 86 ALA A CA 1
ATOM 746 C C . ALA A 1 86 ? -5.529 -1.367 17.290 1.00 71.56 86 ALA A C 1
ATOM 748 O O . ALA A 1 86 ? -6.183 -1.214 18.311 1.00 71.56 86 ALA A O 1
ATOM 749 N N . GLU A 1 87 ? -5.181 -2.573 16.833 1.00 69.06 87 GLU A N 1
ATOM 750 C CA . GLU A 1 87 ? -5.596 -3.821 17.486 1.00 69.06 87 GLU A CA 1
ATOM 751 C C . GLU A 1 87 ? -5.009 -3.970 18.901 1.00 69.06 87 GLU A C 1
ATOM 753 O O . GLU A 1 87 ? -5.743 -4.297 19.825 1.00 69.06 87 GLU A O 1
ATOM 758 N N . LYS A 1 88 ? -3.718 -3.661 19.105 1.00 66.69 88 LYS A N 1
ATOM 759 C CA . LYS A 1 88 ? -3.061 -3.735 20.431 1.00 66.69 88 LYS A CA 1
ATOM 760 C C . LYS A 1 88 ? -3.441 -2.621 21.408 1.00 66.69 88 LYS A C 1
ATOM 762 O O . LYS A 1 88 ? -3.206 -2.757 22.599 1.00 66.69 88 LYS A O 1
ATOM 767 N N . SER A 1 89 ? -3.940 -1.489 20.919 1.00 58.97 89 SER A N 1
ATOM 768 C CA . SER A 1 89 ? -4.386 -0.367 21.758 1.00 58.97 89 SER A CA 1
ATOM 769 C C . SER A 1 89 ? -5.760 -0.612 22.393 1.00 58.97 89 SER A C 1
ATOM 771 O O . SER A 1 89 ? -6.171 0.167 23.253 1.00 58.97 89 SER A O 1
ATOM 773 N N . GLU A 1 90 ? -6.490 -1.614 21.909 1.00 51.12 90 GLU A N 1
ATOM 774 C CA . GLU A 1 90 ? -7.865 -1.928 22.303 1.00 51.12 90 GLU A CA 1
ATOM 775 C C . GLU A 1 90 ? -7.964 -3.242 23.117 1.00 51.12 90 GLU A C 1
ATOM 777 O O . GLU A 1 90 ? -9.074 -3.629 23.489 1.00 51.12 90 GLU A O 1
ATOM 782 N N . GLU A 1 91 ? -6.825 -3.895 23.411 1.00 47.22 91 GLU A N 1
ATOM 783 C CA . GLU A 1 91 ? -6.645 -4.961 24.427 1.00 47.22 91 GLU A CA 1
ATOM 784 C C . GLU A 1 91 ? -6.217 -4.383 25.785 1.00 47.22 91 GLU A C 1
ATOM 786 O O . GLU A 1 91 ? -6.744 -4.872 26.811 1.00 47.22 91 GLU A O 1
#